Protein AF-A0A3S2A116-F1 (afdb_monomer_lite)

Secondary structure (DSSP, 8-state):
-PPP-----HHHHHHHHHHHHHHHS--TTS-HHHHHHHHHHHHHHT-GGGGGG--PPTTHHHHHHHH-

Sequence (68 aa):
MAAYDYIHDGTAIYERSFAIIRAEADLSRFSEAEADVAIRMIHACGQVEASSHFVFSKDFVAAARTAL

Foldseek 3Di:
DDDDDDDPDPVVVVVVLLVVLVVQADPVPPDPLVVVVVSVVCSVVVDRCCNVVDDADP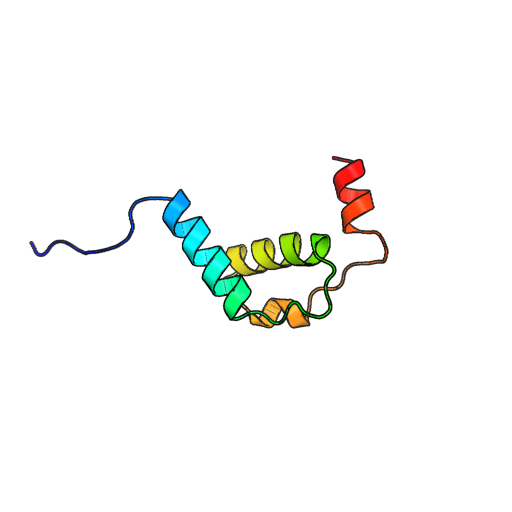CRSVVVVVVD

Radius of gyration: 15.2 Å; chains: 1; bounding box: 39×27×43 Å

pLDDT: mean 97.26, std 5.41, range [60.59, 98.88]

Structure (mmCIF, N/CA/C/O backbone):
data_AF-A0A3S2A116-F1
#
_entry.id   AF-A0A3S2A116-F1
#
loop_
_atom_site.group_PDB
_atom_site.id
_atom_site.type_symbol
_atom_site.label_atom_id
_atom_site.label_alt_id
_atom_site.label_comp_id
_atom_site.label_asym_id
_atom_site.label_entity_id
_atom_site.label_seq_id
_atom_site.pdbx_PDB_ins_code
_atom_site.Cartn_x
_atom_site.Cartn_y
_atom_site.Cartn_z
_atom_site.occupancy
_atom_site.B_iso_or_equiv
_atom_site.auth_seq_id
_atom_site.auth_comp_id
_atom_site.auth_asym_id
_atom_site.auth_atom_id
_atom_site.pdbx_PDB_model_num
ATOM 1 N N . MET A 1 1 ? 25.562 -0.413 -29.090 1.00 60.59 1 MET A N 1
ATOM 2 C CA . MET A 1 1 ? 25.221 -0.524 -27.654 1.00 60.59 1 MET A CA 1
ATOM 3 C C . MET A 1 1 ? 24.056 -1.485 -27.542 1.00 60.59 1 MET A C 1
ATOM 5 O O . MET A 1 1 ? 23.147 -1.367 -28.353 1.00 60.59 1 MET A O 1
ATOM 9 N N . ALA A 1 2 ? 24.103 -2.453 -26.627 1.00 76.19 2 ALA A N 1
ATOM 10 C CA . ALA A 1 2 ? 22.939 -3.296 -26.359 1.00 76.19 2 ALA A CA 1
ATOM 11 C C . ALA A 1 2 ? 21.826 -2.435 -25.737 1.00 76.19 2 ALA A C 1
ATOM 13 O O . ALA A 1 2 ? 22.118 -1.580 -24.901 1.00 76.19 2 ALA A O 1
ATOM 14 N N . ALA A 1 3 ? 20.583 -2.622 -26.181 1.00 87.75 3 ALA A N 1
ATOM 15 C CA . ALA A 1 3 ? 19.421 -1.977 -25.581 1.00 87.75 3 ALA A CA 1
ATOM 16 C C . ALA A 1 3 ? 19.014 -2.744 -24.314 1.00 87.75 3 ALA A C 1
ATOM 18 O O . ALA A 1 3 ? 19.007 -3.974 -24.320 1.00 87.75 3 ALA A O 1
ATOM 19 N N . TYR A 1 4 ? 18.692 -2.024 -23.241 1.00 94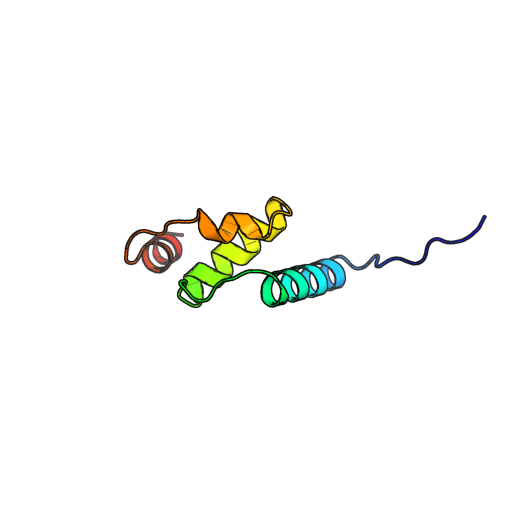.62 4 TYR A N 1
ATOM 20 C CA . TYR A 1 4 ? 18.133 -2.618 -22.029 1.00 94.62 4 TYR A CA 1
ATOM 21 C C . TYR A 1 4 ? 16.624 -2.793 -22.201 1.00 94.62 4 TYR A C 1
ATOM 23 O O . TYR A 1 4 ? 15.940 -1.840 -22.566 1.00 94.62 4 TYR A O 1
ATOM 31 N N . ASP A 1 5 ? 16.127 -3.998 -21.930 1.00 96.00 5 ASP A N 1
ATOM 32 C CA . ASP A 1 5 ? 14.701 -4.324 -21.977 1.00 96.00 5 ASP A CA 1
ATOM 33 C C . ASP A 1 5 ? 14.090 -4.194 -20.576 1.00 96.00 5 ASP A C 1
ATOM 35 O O . ASP A 1 5 ? 14.304 -5.040 -19.705 1.00 96.00 5 ASP A O 1
ATOM 39 N N . TYR A 1 6 ? 13.391 -3.087 -20.329 1.00 96.75 6 TYR A N 1
ATOM 40 C CA . TYR A 1 6 ? 12.651 -2.840 -19.095 1.00 96.75 6 TYR A CA 1
ATOM 41 C C . TYR A 1 6 ? 11.424 -1.968 -19.365 1.00 96.75 6 TYR A C 1
ATOM 43 O O . TYR A 1 6 ? 11.288 -1.329 -20.408 1.00 96.75 6 TYR A O 1
ATOM 51 N N . ILE A 1 7 ? 10.497 -1.958 -18.411 1.00 97.62 7 ILE A N 1
ATOM 52 C CA . ILE A 1 7 ? 9.257 -1.193 -18.531 1.00 97.62 7 ILE A CA 1
ATOM 53 C C . ILE A 1 7 ? 9.582 0.300 -18.406 1.00 97.62 7 ILE A C 1
ATOM 55 O O . ILE A 1 7 ? 10.185 0.721 -17.423 1.00 97.62 7 ILE A O 1
ATOM 59 N N . HIS A 1 8 ? 9.152 1.097 -19.387 1.00 96.75 8 HIS A N 1
ATOM 60 C CA . HIS A 1 8 ? 9.270 2.564 -19.368 1.00 96.75 8 HIS A CA 1
ATOM 61 C C . HIS A 1 8 ? 7.955 3.273 -19.010 1.00 96.75 8 HIS A C 1
ATOM 63 O O . HIS A 1 8 ? 7.947 4.480 -18.780 1.00 96.75 8 HIS A O 1
ATOM 69 N N . ASP A 1 9 ? 6.841 2.540 -18.978 1.00 98.31 9 ASP A N 1
ATOM 70 C CA . ASP A 1 9 ? 5.527 3.080 -18.645 1.00 98.31 9 ASP A CA 1
ATOM 71 C C . ASP A 1 9 ? 5.322 3.115 -17.122 1.00 98.31 9 ASP A C 1
ATOM 73 O O . ASP A 1 9 ? 5.325 2.081 -16.450 1.00 98.31 9 ASP A O 1
ATOM 77 N N . GLY A 1 10 ? 5.147 4.319 -16.573 1.00 98.06 10 GLY A N 1
ATOM 78 C CA . GLY A 1 10 ? 4.979 4.521 -15.134 1.00 98.06 10 GLY A CA 1
ATOM 79 C C . GLY A 1 10 ? 3.718 3.867 -14.562 1.00 98.06 10 GLY A C 1
ATOM 80 O O . GLY A 1 10 ? 3.758 3.345 -13.448 1.00 98.06 10 GLY A O 1
ATOM 81 N N . THR A 1 11 ? 2.619 3.843 -15.317 1.00 98.44 11 THR A N 1
ATOM 82 C CA . THR A 1 11 ? 1.371 3.195 -14.898 1.00 98.44 11 THR A CA 1
ATOM 83 C C . THR A 1 11 ? 1.544 1.682 -14.860 1.00 98.44 11 THR A C 1
ATOM 85 O O . THR A 1 11 ? 1.213 1.061 -13.853 1.00 98.44 11 THR A O 1
ATOM 88 N N . ALA A 1 12 ? 2.163 1.094 -15.885 1.00 98.50 12 ALA A N 1
ATOM 89 C CA . ALA A 1 12 ? 2.463 -0.334 -15.928 1.00 98.50 12 ALA A CA 1
ATOM 90 C C . ALA A 1 12 ? 3.412 -0.757 -14.792 1.00 98.50 12 ALA A C 1
ATOM 92 O O . ALA A 1 12 ? 3.269 -1.843 -14.225 1.00 98.50 12 ALA A O 1
ATOM 93 N N . ILE A 1 13 ? 4.363 0.106 -14.412 1.00 98.69 13 ILE A N 1
ATOM 94 C CA . ILE A 1 13 ? 5.214 -0.115 -13.233 1.00 98.69 13 ILE A CA 1
ATOM 95 C C . ILE A 1 13 ? 4.370 -0.126 -11.952 1.00 98.69 13 ILE A C 1
ATOM 97 O O . ILE A 1 13 ? 4.537 -1.032 -11.135 1.00 98.69 13 ILE A O 1
ATOM 101 N N . TYR A 1 14 ? 3.453 0.831 -11.774 1.00 98.19 14 TYR A N 1
ATOM 102 C CA . TYR A 1 14 ? 2.556 0.880 -10.613 1.00 98.19 14 TYR A CA 1
ATOM 103 C C . TYR A 1 14 ? 1.655 -0.352 -10.524 1.00 98.19 14 TYR A C 1
ATOM 105 O O . TYR A 1 14 ? 1.566 -0.973 -9.464 1.00 98.19 14 TYR A O 1
ATOM 113 N N . GLU A 1 15 ? 1.021 -0.730 -11.632 1.00 98.38 15 GLU A N 1
ATOM 114 C CA . GLU A 1 15 ? 0.155 -1.907 -11.717 1.00 98.38 15 GLU A CA 1
ATOM 115 C C . GLU A 1 15 ? 0.916 -3.172 -11.326 1.00 98.38 15 GLU A C 1
ATOM 117 O O . GLU A 1 15 ? 0.471 -3.923 -10.453 1.00 98.38 15 GLU A O 1
ATOM 122 N N . ARG A 1 16 ? 2.106 -3.370 -11.907 1.00 98.62 16 ARG A N 1
ATOM 123 C CA . ARG A 1 16 ? 2.946 -4.529 -11.606 1.00 98.62 16 ARG A CA 1
ATOM 124 C C . ARG A 1 16 ? 3.449 -4.506 -10.164 1.00 98.62 16 ARG A C 1
ATOM 126 O O . ARG A 1 16 ? 3.401 -5.537 -9.503 1.00 98.62 16 ARG A O 1
ATOM 133 N N . SER A 1 17 ? 3.884 -3.352 -9.657 1.00 98.69 17 SER A N 1
ATOM 134 C CA . SER A 1 17 ? 4.337 -3.201 -8.270 1.00 98.69 17 SER A CA 1
ATOM 135 C C . SER A 1 17 ? 3.225 -3.543 -7.278 1.00 98.69 17 SER A C 1
ATOM 137 O O . SER A 1 17 ? 3.434 -4.354 -6.380 1.00 98.69 17 SER A O 1
ATOM 139 N N . PHE A 1 18 ? 2.022 -2.996 -7.457 1.00 98.62 18 PHE A N 1
ATOM 140 C CA . PHE A 1 18 ? 0.910 -3.255 -6.541 1.00 98.62 18 PHE A CA 1
ATOM 141 C C . PHE A 1 18 ? 0.396 -4.692 -6.657 1.00 98.62 18 PHE A C 1
ATOM 143 O O . PHE A 1 18 ? -0.034 -5.262 -5.657 1.00 98.62 18 PHE A O 1
ATOM 150 N N . ALA A 1 19 ? 0.434 -5.293 -7.850 1.00 98.62 19 ALA A N 1
ATOM 151 C CA . ALA A 1 19 ? 0.117 -6.708 -8.024 1.00 98.62 19 ALA A CA 1
ATOM 152 C C . ALA A 1 19 ? 1.100 -7.605 -7.257 1.00 98.62 19 ALA A C 1
ATOM 154 O O . ALA A 1 19 ? 0.662 -8.512 -6.554 1.00 98.62 19 ALA A O 1
ATOM 155 N N . ILE A 1 20 ? 2.402 -7.310 -7.333 1.00 98.81 20 ILE A N 1
ATOM 156 C CA . ILE A 1 20 ? 3.444 -8.025 -6.583 1.00 98.81 20 ILE A CA 1
ATOM 157 C C . ILE A 1 20 ? 3.218 -7.876 -5.073 1.00 98.81 20 ILE A C 1
ATOM 159 O O . ILE A 1 20 ? 3.140 -8.875 -4.369 1.00 98.81 20 ILE A O 1
ATOM 163 N N . ILE A 1 21 ? 2.998 -6.653 -4.579 1.00 98.81 21 ILE A N 1
ATOM 164 C CA . ILE A 1 21 ? 2.759 -6.414 -3.145 1.00 98.81 21 ILE A CA 1
ATOM 165 C C . ILE A 1 21 ? 1.536 -7.191 -2.644 1.00 98.81 21 ILE A C 1
ATOM 167 O O . ILE A 1 21 ? 1.599 -7.795 -1.580 1.00 98.81 21 ILE A O 1
ATOM 171 N N . ARG A 1 22 ? 0.432 -7.223 -3.403 1.00 98.38 22 ARG A N 1
ATOM 172 C CA . ARG A 1 22 ? -0.761 -8.007 -3.028 1.00 98.38 22 ARG A CA 1
ATOM 173 C C . ARG A 1 22 ? -0.514 -9.514 -3.015 1.00 98.38 22 ARG A C 1
ATOM 175 O O . ARG A 1 22 ? -1.193 -10.216 -2.275 1.00 98.38 22 ARG A O 1
ATOM 182 N N . ALA A 1 23 ? 0.395 -10.004 -3.854 1.00 98.50 23 ALA A N 1
ATOM 183 C CA . ALA A 1 23 ? 0.740 -11.419 -3.911 1.00 98.50 23 ALA A CA 1
ATOM 184 C C . ALA A 1 23 ? 1.668 -11.847 -2.761 1.00 98.50 23 ALA A C 1
ATOM 186 O O . ALA A 1 23 ? 1.630 -13.009 -2.364 1.00 98.50 23 ALA A O 1
ATOM 187 N N . GLU A 1 24 ? 2.490 -10.932 -2.240 1.00 98.69 24 GLU A N 1
ATOM 188 C CA . GLU A 1 24 ? 3.537 -11.243 -1.257 1.00 98.69 24 GLU A CA 1
ATOM 189 C C . GLU A 1 24 ? 3.194 -10.817 0.179 1.00 98.69 24 GLU A C 1
ATOM 191 O O . GLU A 1 24 ? 3.605 -11.482 1.129 1.00 98.69 24 GLU A O 1
ATOM 196 N N . ALA A 1 25 ? 2.451 -9.723 0.368 1.00 98.69 25 ALA A N 1
ATOM 197 C CA . ALA A 1 25 ? 2.138 -9.200 1.694 1.00 98.69 25 ALA A CA 1
ATOM 198 C C . ALA A 1 25 ? 1.000 -9.972 2.369 1.00 98.69 25 ALA A C 1
ATOM 200 O O . ALA A 1 25 ? -0.081 -10.134 1.801 1.00 98.69 25 ALA A O 1
ATOM 201 N N . ASP 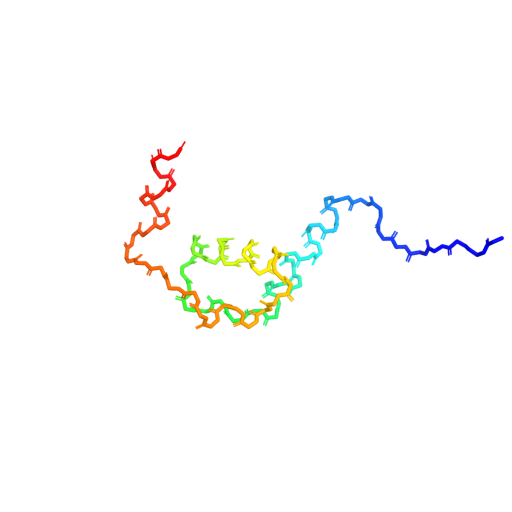A 1 26 ? 1.190 -10.341 3.639 1.00 98.56 26 ASP A N 1
ATOM 202 C CA . ASP A 1 26 ? 0.063 -10.725 4.488 1.00 98.56 26 ASP A CA 1
ATOM 203 C C . ASP A 1 26 ? -0.737 -9.470 4.861 1.00 98.56 26 ASP A C 1
ATOM 205 O O . ASP A 1 26 ? -0.280 -8.602 5.616 1.00 98.56 26 ASP A O 1
ATOM 209 N N . LEU A 1 27 ? -1.934 -9.376 4.285 1.00 98.62 27 LEU A N 1
ATOM 210 C CA . LEU A 1 27 ? -2.905 -8.306 4.506 1.00 98.62 27 LEU A CA 1
ATOM 211 C C . LEU A 1 27 ? -4.178 -8.818 5.195 1.00 98.62 27 LEU A C 1
ATOM 213 O O . LEU A 1 27 ? -5.130 -8.060 5.352 1.00 98.62 27 LEU A O 1
ATOM 217 N N . SER A 1 28 ? -4.208 -10.088 5.614 1.00 98.19 28 SER A N 1
ATOM 218 C CA . SER A 1 28 ? -5.422 -10.784 6.070 1.00 98.19 28 SER A CA 1
ATOM 219 C C . SER A 1 28 ? -6.100 -10.140 7.283 1.00 98.19 28 SER A C 1
ATOM 221 O O . SER A 1 28 ? -7.310 -10.269 7.461 1.00 98.19 28 SER A O 1
ATOM 223 N N . ARG A 1 29 ? -5.331 -9.425 8.114 1.00 97.94 29 ARG A N 1
ATOM 224 C CA . ARG A 1 29 ? -5.837 -8.723 9.303 1.00 97.94 29 ARG A CA 1
ATOM 225 C C . ARG A 1 29 ? -6.409 -7.332 9.027 1.00 97.94 29 ARG A C 1
ATOM 227 O O . ARG A 1 29 ? -6.954 -6.730 9.948 1.00 97.94 29 ARG A O 1
ATOM 234 N N . PHE A 1 30 ? -6.221 -6.794 7.826 1.00 98.56 30 PHE A N 1
ATOM 235 C CA . PHE A 1 30 ? -6.693 -5.463 7.459 1.00 98.56 30 PHE A CA 1
ATOM 236 C C . PHE A 1 30 ? -8.069 -5.547 6.804 1.00 98.56 30 PHE A C 1
ATOM 238 O O . PHE A 1 30 ? -8.345 -6.447 6.013 1.00 98.56 30 PHE A O 1
ATOM 245 N N . SER A 1 31 ? -8.922 -4.564 7.081 1.00 98.38 31 SER A N 1
ATOM 246 C CA . SER A 1 31 ? -10.063 -4.277 6.209 1.00 98.38 31 SER A CA 1
ATOM 247 C C . SER A 1 31 ? -9.581 -3.874 4.810 1.00 98.38 31 SER A C 1
ATOM 249 O O . SER A 1 31 ? -8.443 -3.437 4.639 1.00 98.38 31 SER A O 1
ATOM 251 N N . GLU A 1 32 ? -10.449 -3.941 3.798 1.00 98.25 32 GLU A N 1
ATOM 252 C CA . GLU A 1 32 ? -10.088 -3.532 2.429 1.00 98.25 32 GLU A CA 1
ATOM 253 C C . GLU A 1 32 ? -9.544 -2.092 2.365 1.00 98.25 32 GLU A C 1
ATOM 255 O O . GLU A 1 32 ? -8.578 -1.811 1.655 1.00 98.25 32 GLU A O 1
ATOM 260 N N . ALA A 1 33 ? -10.119 -1.183 3.160 1.00 98.31 33 ALA A N 1
ATOM 261 C CA . ALA A 1 33 ? -9.697 0.214 3.217 1.00 98.31 33 ALA A CA 1
ATOM 262 C C . ALA A 1 33 ? -8.315 0.394 3.874 1.00 98.31 33 ALA A C 1
ATOM 264 O O . ALA A 1 33 ? -7.534 1.245 3.447 1.00 98.31 33 ALA A O 1
ATOM 265 N N . GLU A 1 34 ? -8.004 -0.399 4.901 1.00 98.81 34 GLU A N 1
ATOM 266 C CA . GLU A 1 34 ? -6.682 -0.430 5.537 1.00 98.81 34 GLU A CA 1
ATOM 267 C C . GLU A 1 34 ? -5.642 -1.104 4.637 1.00 98.81 34 GLU A C 1
ATOM 269 O O . GLU A 1 34 ? -4.513 -0.623 4.550 1.00 98.81 34 GLU A O 1
ATOM 274 N N . ALA A 1 35 ? -6.025 -2.161 3.916 1.00 98.62 35 ALA A N 1
ATOM 275 C CA . ALA A 1 35 ? -5.163 -2.849 2.963 1.00 98.62 35 ALA A CA 1
ATOM 276 C C . ALA A 1 35 ? -4.721 -1.916 1.823 1.00 98.62 35 ALA A C 1
ATOM 278 O O . ALA A 1 35 ? -3.547 -1.922 1.459 1.00 98.62 35 ALA A O 1
ATOM 279 N N . ASP A 1 36 ? -5.612 -1.060 1.310 1.00 98.56 36 ASP A N 1
ATOM 280 C CA . ASP A 1 36 ? -5.263 -0.036 0.311 1.00 98.56 36 ASP A CA 1
ATOM 281 C C . ASP A 1 36 ? -4.162 0.917 0.818 1.00 98.56 36 ASP A C 1
ATOM 283 O O . ASP A 1 36 ? -3.185 1.190 0.118 1.00 98.56 36 ASP A O 1
ATOM 287 N N . VAL A 1 37 ? -4.260 1.367 2.074 1.00 98.69 37 VAL A N 1
ATOM 288 C CA . VAL A 1 37 ? -3.227 2.208 2.702 1.00 98.69 37 VAL A CA 1
ATOM 289 C C . VAL A 1 37 ? -1.929 1.421 2.906 1.00 98.69 37 VAL A C 1
ATOM 291 O O . VAL A 1 37 ? -0.856 1.909 2.546 1.00 98.69 37 VAL A O 1
ATOM 294 N N . ALA 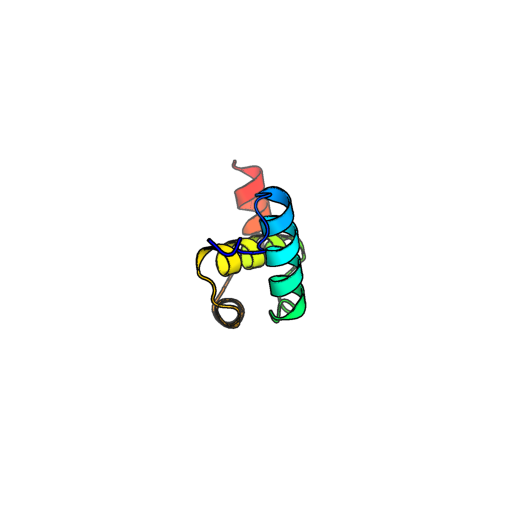A 1 38 ? -2.015 0.193 3.423 1.00 98.81 38 ALA A N 1
ATOM 295 C CA . ALA A 1 38 ? -0.861 -0.667 3.677 1.00 98.81 38 ALA A CA 1
ATOM 296 C C . ALA A 1 38 ? -0.062 -0.964 2.396 1.00 98.81 38 ALA A C 1
ATOM 298 O O . ALA A 1 38 ? 1.162 -0.847 2.405 1.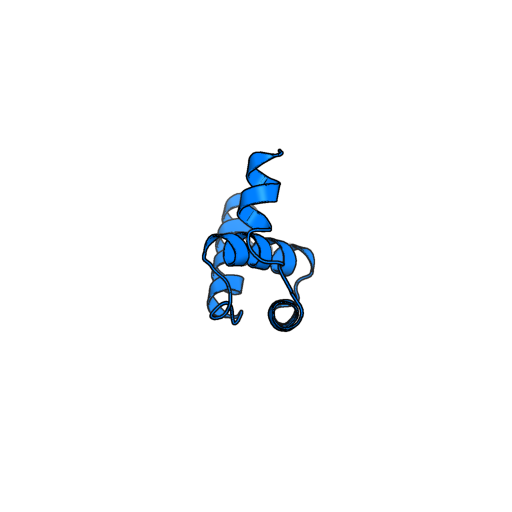00 98.81 38 ALA A O 1
ATOM 299 N N . ILE A 1 39 ? -0.733 -1.260 1.276 1.00 98.81 39 ILE A N 1
ATOM 300 C CA . ILE A 1 39 ? -0.087 -1.496 -0.027 1.00 98.81 39 ILE A CA 1
ATOM 301 C C . ILE A 1 39 ? 0.730 -0.276 -0.458 1.00 98.81 39 ILE A C 1
ATOM 303 O O . ILE A 1 39 ? 1.867 -0.419 -0.905 1.00 98.81 39 ILE A O 1
ATOM 307 N N . ARG A 1 40 ? 0.185 0.935 -0.294 1.00 98.75 40 ARG A N 1
ATOM 308 C CA . ARG A 1 40 ? 0.897 2.171 -0.654 1.00 98.75 40 ARG A CA 1
ATOM 309 C C . ARG A 1 40 ? 2.088 2.441 0.264 1.00 98.75 40 ARG A C 1
ATOM 311 O O . ARG A 1 40 ? 3.119 2.905 -0.215 1.00 98.75 40 ARG A O 1
ATOM 318 N N . MET A 1 41 ? 1.966 2.139 1.556 1.00 98.81 41 MET A N 1
ATOM 319 C CA . MET A 1 41 ? 3.079 2.246 2.504 1.00 98.81 41 MET A CA 1
ATOM 320 C C . MET A 1 41 ? 4.211 1.277 2.143 1.00 98.81 41 MET A C 1
ATOM 322 O O . MET A 1 41 ? 5.363 1.697 2.077 1.00 98.81 41 MET A O 1
ATOM 326 N N . ILE A 1 42 ? 3.879 0.018 1.835 1.00 98.88 42 ILE A N 1
ATOM 327 C CA . ILE A 1 42 ? 4.844 -0.997 1.386 1.00 98.88 42 ILE A CA 1
ATOM 328 C C . ILE A 1 42 ? 5.500 -0.574 0.072 1.00 98.88 42 ILE A C 1
ATOM 330 O O . ILE A 1 42 ? 6.715 -0.660 -0.059 1.00 98.88 42 ILE A O 1
ATOM 334 N N . HIS A 1 43 ? 4.725 -0.065 -0.890 1.00 98.75 43 HIS A N 1
ATOM 335 C CA . HIS A 1 43 ? 5.264 0.444 -2.152 1.00 98.75 43 HIS A CA 1
ATOM 336 C C . HIS A 1 43 ? 6.303 1.547 -1.930 1.00 98.75 43 HIS A C 1
ATOM 338 O O . HIS A 1 43 ? 7.336 1.563 -2.594 1.00 98.75 43 HIS A O 1
ATOM 344 N N . ALA A 1 44 ? 6.048 2.451 -0.982 1.00 98.75 44 ALA A N 1
ATOM 345 C CA . ALA A 1 44 ? 6.953 3.553 -0.687 1.00 98.75 44 ALA A CA 1
ATOM 346 C C . ALA A 1 44 ? 8.276 3.100 -0.044 1.00 98.75 44 ALA A C 1
ATOM 348 O O . ALA A 1 44 ? 9.300 3.741 -0.274 1.00 98.75 44 ALA A O 1
ATOM 349 N N . CYS A 1 45 ? 8.272 2.030 0.761 1.00 98.56 45 CYS A N 1
ATOM 350 C CA . CYS A 1 45 ? 9.471 1.558 1.465 1.00 98.56 45 CYS A CA 1
ATOM 351 C C . CYS A 1 45 ? 10.152 0.333 0.834 1.00 98.56 45 CYS A C 1
ATOM 353 O O . CYS A 1 45 ? 11.299 0.051 1.166 1.00 98.56 45 CYS A O 1
ATOM 355 N N . GLY A 1 46 ? 9.474 -0.399 -0.053 1.00 98.50 46 GLY A N 1
ATOM 356 C CA . GLY A 1 46 ? 9.986 -1.628 -0.660 1.00 98.50 46 GLY A CA 1
ATOM 357 C C . GLY A 1 46 ? 10.117 -2.811 0.309 1.00 98.50 46 GLY A C 1
ATOM 358 O O . GLY A 1 46 ? 10.877 -3.730 0.021 1.00 98.50 46 GLY A O 1
ATOM 359 N N . GLN A 1 47 ? 9.413 -2.794 1.448 1.00 98.69 47 GLN A N 1
ATOM 360 C CA . GLN A 1 47 ? 9.506 -3.827 2.485 1.00 98.69 47 GLN A CA 1
ATOM 361 C C . GLN A 1 47 ? 8.134 -4.442 2.780 1.00 98.69 47 GLN A C 1
ATOM 363 O O . GLN A 1 47 ? 7.295 -3.832 3.445 1.00 98.69 47 GLN A O 1
ATOM 368 N N . VAL A 1 48 ? 7.912 -5.663 2.291 1.00 98.69 48 VAL A N 1
ATOM 369 C CA . VAL A 1 48 ? 6.636 -6.393 2.388 1.00 98.69 48 VAL A CA 1
ATOM 370 C C . VAL A 1 48 ? 6.254 -6.670 3.844 1.00 98.69 48 VAL A C 1
ATOM 372 O O . VAL A 1 48 ? 5.108 -6.472 4.245 1.00 98.69 48 VAL A O 1
ATOM 375 N N . GLU A 1 49 ? 7.233 -7.035 4.668 1.00 98.50 49 GLU A N 1
ATOM 376 C CA . GLU A 1 49 ? 7.056 -7.395 6.075 1.00 98.50 49 GLU A CA 1
ATOM 377 C C . GLU A 1 49 ? 6.682 -6.196 6.952 1.00 98.50 49 GLU A C 1
ATOM 379 O O . GLU A 1 49 ? 6.248 -6.376 8.085 1.00 98.50 49 GLU A O 1
ATOM 384 N N . ALA A 1 50 ? 6.778 -4.960 6.446 1.00 98.56 50 ALA A N 1
ATOM 385 C CA . ALA A 1 50 ? 6.319 -3.783 7.181 1.00 98.56 50 ALA A CA 1
ATOM 386 C C . ALA A 1 50 ? 4.834 -3.903 7.579 1.00 98.56 50 ALA A C 1
ATOM 388 O O . ALA A 1 50 ? 4.427 -3.373 8.619 1.00 98.56 50 ALA A O 1
ATOM 389 N N . SER A 1 51 ? 4.047 -4.672 6.812 1.00 98.56 51 SER A N 1
ATOM 390 C CA . SER A 1 51 ? 2.644 -4.954 7.110 1.00 98.56 51 SER A CA 1
ATOM 391 C C . SER A 1 51 ? 2.437 -5.560 8.501 1.00 98.56 51 SER A C 1
ATOM 393 O O . SER A 1 51 ? 1.412 -5.273 9.113 1.00 98.56 51 SER A O 1
ATOM 395 N N . SER A 1 52 ? 3.388 -6.313 9.073 1.00 98.31 52 SER A N 1
ATOM 396 C CA . SER A 1 52 ? 3.251 -6.886 10.424 1.00 98.31 52 SER A CA 1
ATOM 397 C C . SER A 1 52 ? 3.313 -5.836 11.534 1.00 98.31 52 SER A C 1
ATOM 399 O O . SER A 1 52 ? 2.894 -6.102 12.659 1.00 98.31 52 SER A O 1
ATOM 401 N N . HIS A 1 53 ? 3.799 -4.632 11.225 1.00 98.69 53 HIS A N 1
ATOM 402 C CA . HIS A 1 53 ? 4.002 -3.552 12.189 1.00 98.69 53 HIS A CA 1
ATOM 403 C C . HIS A 1 53 ? 2.955 -2.436 12.099 1.00 98.69 53 HIS A C 1
ATOM 405 O O . HIS A 1 53 ? 2.905 -1.579 12.979 1.00 98.69 53 HIS A O 1
ATOM 411 N N . PHE A 1 54 ? 2.098 -2.426 11.074 1.00 98.75 54 PHE A N 1
ATOM 412 C CA . PHE A 1 54 ? 1.094 -1.368 10.927 1.00 98.75 54 PHE A CA 1
ATOM 413 C C . PHE A 1 54 ? -0.047 -1.526 11.934 1.00 98.75 54 PHE A C 1
ATOM 415 O O . PHE A 1 54 ? -0.618 -2.601 12.097 1.00 98.75 54 PHE A O 1
ATOM 422 N N . VAL A 1 55 ? -0.427 -0.454 12.615 1.00 98.69 55 VAL A N 1
ATOM 423 C CA . VAL A 1 55 ? -1.567 -0.480 13.534 1.00 98.69 55 VAL A CA 1
ATOM 424 C C . VAL A 1 55 ? -2.457 0.699 13.204 1.00 98.69 55 VAL A C 1
ATOM 426 O O . VAL A 1 55 ? -2.027 1.848 13.270 1.00 98.69 55 VAL A O 1
ATOM 429 N N . PHE A 1 56 ? -3.699 0.398 12.850 1.00 98.69 56 PHE A N 1
ATOM 430 C CA . PHE A 1 56 ? -4.744 1.385 12.638 1.00 98.69 56 PHE A CA 1
ATOM 431 C C . PHE A 1 56 ? -5.668 1.357 13.856 1.00 98.69 56 PHE A C 1
ATOM 433 O O . PHE A 1 56 ? -6.061 0.285 14.322 1.00 98.69 56 PHE A O 1
ATOM 440 N N . SER A 1 57 ? -5.988 2.524 14.419 1.00 98.38 57 SER A N 1
ATOM 441 C CA . SER A 1 57 ? -7.052 2.589 15.421 1.00 98.38 57 SER A CA 1
ATOM 442 C C . SER A 1 57 ? -8.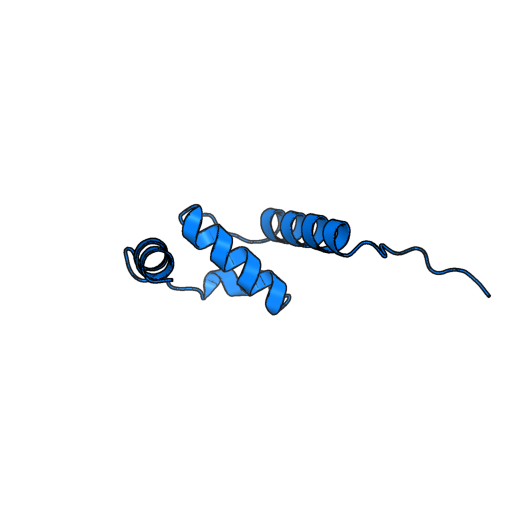390 2.261 14.764 1.00 98.38 57 SER A C 1
ATOM 444 O O . SER A 1 57 ? -8.561 2.443 13.556 1.00 98.38 57 SER A O 1
ATOM 446 N N . LYS A 1 58 ? -9.371 1.847 15.571 1.00 97.44 58 LYS A N 1
ATOM 447 C CA . LYS A 1 58 ? -10.740 1.665 15.088 1.00 97.44 58 LYS A CA 1
ATOM 448 C C . LYS A 1 58 ? -11.202 2.913 14.319 1.00 97.44 58 LYS A C 1
ATOM 450 O O . LYS A 1 58 ? -10.942 4.035 14.752 1.00 97.44 58 LYS A O 1
ATOM 455 N N . ASP A 1 59 ? -11.844 2.688 13.175 1.00 97.19 59 ASP A N 1
ATOM 456 C CA . ASP A 1 59 ? -12.422 3.702 12.284 1.00 97.19 59 ASP A CA 1
ATOM 457 C C . ASP A 1 59 ? -11.417 4.705 11.668 1.00 97.19 59 ASP A C 1
ATOM 459 O O . ASP A 1 59 ? -11.833 5.632 10.972 1.00 97.19 59 ASP A O 1
ATOM 463 N N . PHE A 1 60 ? -10.100 4.511 11.850 1.00 98.69 60 PHE A N 1
ATOM 464 C CA . PHE A 1 60 ? -9.058 5.454 11.417 1.00 98.69 60 PHE A CA 1
ATOM 465 C C . PHE A 1 60 ? -9.173 5.844 9.941 1.00 98.69 60 PHE A C 1
ATOM 467 O O . PHE A 1 60 ? -9.245 7.029 9.618 1.00 98.69 60 PHE A O 1
ATOM 474 N N . VAL A 1 61 ? -9.206 4.855 9.040 1.00 98.56 61 VAL A N 1
ATOM 475 C CA . VAL A 1 61 ? -9.187 5.120 7.593 1.00 98.56 61 VAL A CA 1
ATOM 476 C C . VAL A 1 61 ? -10.446 5.866 7.156 1.00 98.56 61 VAL A C 1
ATOM 478 O O . VAL A 1 61 ? -10.353 6.816 6.381 1.00 98.56 61 VAL A O 1
ATOM 481 N N . ALA A 1 62 ? -11.614 5.474 7.669 1.00 98.25 62 ALA A N 1
ATOM 482 C CA . ALA A 1 62 ? -12.879 6.119 7.336 1.00 98.25 62 ALA A CA 1
ATOM 483 C C . ALA A 1 62 ? -12.924 7.570 7.839 1.00 98.25 62 ALA A C 1
ATOM 485 O O . ALA A 1 62 ? -13.267 8.475 7.075 1.00 98.25 62 ALA A O 1
ATOM 486 N N . ALA A 1 63 ? -12.523 7.808 9.092 1.00 98.62 63 ALA A N 1
ATOM 487 C CA . ALA A 1 63 ? -12.497 9.145 9.676 1.00 98.62 63 ALA A CA 1
ATOM 488 C C . ALA A 1 63 ? -11.507 10.065 8.944 1.00 98.62 63 ALA A C 1
ATOM 490 O O . ALA A 1 63 ? -11.865 11.182 8.576 1.00 98.62 63 ALA A O 1
ATOM 491 N N . ALA A 1 64 ? -10.293 9.580 8.666 1.00 98.62 64 ALA A N 1
ATOM 492 C CA . ALA A 1 64 ? -9.269 10.354 7.968 1.00 98.62 64 ALA A CA 1
ATOM 493 C C . ALA A 1 64 ? -9.684 10.709 6.533 1.00 98.62 64 ALA A C 1
ATOM 495 O O . ALA A 1 64 ? -9.522 11.853 6.120 1.00 98.62 64 ALA A O 1
ATOM 496 N N . ARG A 1 65 ? -10.270 9.761 5.786 1.00 98.06 65 ARG A N 1
ATOM 497 C CA . ARG A 1 65 ? -10.781 10.016 4.427 1.00 98.06 65 ARG A CA 1
ATOM 498 C C . ARG A 1 65 ? -11.993 10.944 4.404 1.00 98.06 65 ARG A C 1
ATOM 500 O O . ARG A 1 65 ? -12.188 11.619 3.411 1.00 98.06 65 ARG A O 1
ATOM 507 N N . THR A 1 66 ? -12.806 10.966 5.460 1.00 98.56 66 THR A N 1
ATOM 508 C CA . THR A 1 66 ? -13.951 11.892 5.559 1.00 98.56 66 THR A CA 1
ATOM 509 C C . THR A 1 66 ? -13.496 13.332 5.817 1.00 98.56 66 THR A C 1
ATOM 511 O O . THR A 1 66 ? -14.196 14.271 5.453 1.00 98.56 66 THR A O 1
ATOM 514 N N . ALA A 1 67 ? -12.349 13.513 6.476 1.00 98.56 67 ALA A N 1
ATOM 515 C CA . ALA A 1 67 ? -11.833 14.829 6.844 1.00 98.56 67 ALA A CA 1
ATOM 516 C C . ALA A 1 67 ? -11.033 15.533 5.730 1.00 98.56 67 ALA A C 1
ATOM 518 O O . ALA A 1 67 ? -10.837 16.746 5.821 1.00 98.56 67 ALA A O 1
ATOM 519 N N . LEU A 1 68 ? -10.543 14.786 4.736 1.00 95.25 68 LEU A N 1
ATOM 520 C CA . LEU A 1 68 ? -9.738 15.263 3.602 1.00 95.25 68 LEU A CA 1
ATOM 521 C C . LEU A 1 68 ? -10.592 15.409 2.340 1.00 95.25 68 LEU A C 1
ATOM 523 O O . LEU A 1 68 ? -10.298 16.342 1.562 1.00 95.25 68 LEU A O 1
#